Protein AF-A0A5S4ZMY2-F1 (afdb_monomer_lite)

Organism: NCBI:txid1121431

Sequence (71 aa):
MPLVTDNPTYKFTNLVLSKKGPFTLREISSDLKEKGLENNEKLIKESLRRLRDDGLVIEHGPFFSVAFGDY

Foldseek 3Di:
DPDPCPDLLNVLVCVQLPDLFKDALVRSLVVCVVVVHDRDSVVNVVSQVVCVVVVQWDDDPRIIDGNPNPD

Secondary structure (DSSP, 8-state):
---GGG-HHHHHHHHHHT-SS-B-HHHHHHHHHHTT----HHHHHHHHHHHHHTTSEEEETTEEEETT---

Radius of gyration: 11.94 Å; chains: 1; bounding box: 38×20×30 Å

pLDDT: mean 83.19, std 12.59, range [42.69, 92.62]

Structure (mmCIF, N/CA/C/O backbone):
data_AF-A0A5S4ZMY2-F1
#
_entry.id   AF-A0A5S4ZMY2-F1
#
loop_
_atom_site.group_PDB
_atom_site.id
_atom_site.type_symbol
_atom_site.label_atom_id
_atom_site.label_alt_id
_atom_site.label_comp_id
_atom_site.label_asym_id
_atom_site.label_entity_id
_atom_site.label_seq_id
_atom_site.pdbx_PDB_ins_code
_atom_site.Cartn_x
_atom_site.Cartn_y
_atom_site.Cartn_z
_atom_site.occupancy
_atom_site.B_iso_or_equiv
_atom_site.auth_seq_id
_atom_site.auth_comp_id
_atom_site.auth_asym_id
_atom_site.auth_atom_id
_atom_site.pdbx_PDB_model_num
ATOM 1 N N . MET A 1 1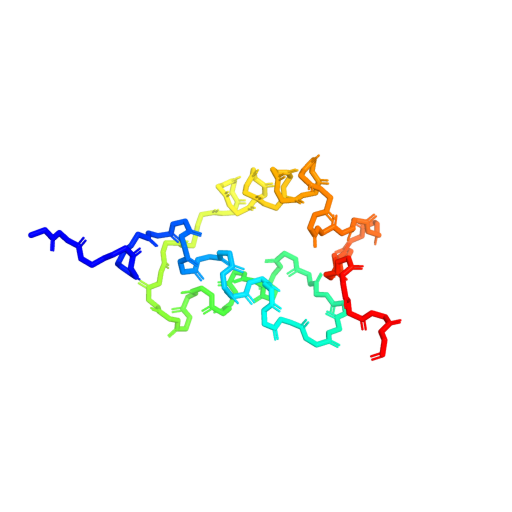 ? -26.525 5.655 7.451 1.00 46.47 1 MET A N 1
ATOM 2 C CA . MET A 1 1 ? -25.590 4.977 6.529 1.00 46.47 1 MET A CA 1
ATOM 3 C C . MET A 1 1 ? -24.192 5.429 6.910 1.00 46.47 1 MET A C 1
ATOM 5 O O . MET A 1 1 ? -24.012 6.640 6.983 1.00 46.47 1 MET A O 1
ATOM 9 N N . PRO A 1 2 ? -23.248 4.535 7.244 1.00 49.03 2 PRO A N 1
ATOM 10 C CA . PRO A 1 2 ? -21.875 4.964 7.476 1.00 49.03 2 PRO A CA 1
ATOM 11 C C . PRO A 1 2 ? -21.348 5.585 6.180 1.00 49.03 2 PRO A C 1
ATOM 13 O O . PRO A 1 2 ? -21.549 5.032 5.097 1.00 49.03 2 PRO A O 1
ATOM 16 N N . LEU A 1 3 ? -20.747 6.768 6.284 1.00 54.06 3 LEU A N 1
ATOM 17 C CA . LEU A 1 3 ? -20.092 7.406 5.151 1.00 54.06 3 LEU A CA 1
ATOM 18 C C . LEU A 1 3 ? -19.020 6.441 4.634 1.00 54.06 3 LEU A C 1
ATOM 20 O O . LEU A 1 3 ? -18.228 5.916 5.413 1.00 54.06 3 LEU A O 1
ATOM 24 N N . VAL A 1 4 ? -18.983 6.203 3.321 1.00 57.09 4 VAL A N 1
ATOM 25 C CA . VAL A 1 4 ? -17.992 5.320 2.670 1.00 57.09 4 VAL A CA 1
ATOM 26 C C . VAL A 1 4 ? -16.553 5.709 3.058 1.00 57.09 4 VAL A C 1
ATOM 28 O O . VAL A 1 4 ? -15.664 4.861 3.114 1.00 57.09 4 VAL A O 1
ATOM 31 N N . THR A 1 5 ? -16.350 6.976 3.433 1.00 58.72 5 THR A N 1
ATOM 32 C CA . THR A 1 5 ? -15.093 7.549 3.925 1.00 58.72 5 THR A CA 1
ATOM 33 C C . THR A 1 5 ? -14.604 6.993 5.261 1.00 58.72 5 THR A C 1
ATOM 35 O O . THR A 1 5 ? -13.423 7.153 5.559 1.00 58.72 5 THR A O 1
ATOM 38 N N . ASP A 1 6 ? -15.456 6.349 6.065 1.00 61.78 6 ASP A N 1
ATOM 39 C CA . ASP A 1 6 ? -15.050 5.740 7.339 1.00 61.78 6 ASP A CA 1
ATOM 40 C C . ASP A 1 6 ? -14.532 4.306 7.213 1.00 61.78 6 ASP A C 1
ATOM 42 O O . ASP A 1 6 ? -13.999 3.760 8.180 1.00 61.78 6 ASP A O 1
ATOM 46 N N . ASN A 1 7 ? -14.606 3.712 6.020 1.00 76.00 7 ASN A N 1
ATOM 47 C CA . ASN A 1 7 ? -14.074 2.378 5.787 1.00 76.00 7 ASN A CA 1
ATOM 48 C C . ASN A 1 7 ? -12.523 2.380 5.875 1.00 76.00 7 ASN A C 1
ATOM 50 O O . ASN A 1 7 ? -11.872 3.131 5.139 1.00 76.00 7 ASN A O 1
ATOM 54 N N . PRO A 1 8 ? -11.905 1.528 6.719 1.00 75.75 8 PRO A N 1
ATOM 55 C CA . PRO A 1 8 ? -10.448 1.415 6.846 1.00 75.75 8 PRO A CA 1
ATOM 56 C C . PRO A 1 8 ? -9.732 1.147 5.518 1.00 75.75 8 PRO A C 1
ATOM 58 O O . PRO A 1 8 ? -8.682 1.730 5.251 1.00 75.75 8 PRO A O 1
ATOM 61 N N . THR A 1 9 ? -10.326 0.325 4.649 1.00 78.50 9 THR A N 1
ATOM 62 C CA . THR A 1 9 ? -9.775 0.010 3.323 1.00 78.50 9 THR A CA 1
ATOM 63 C C . THR A 1 9 ? -9.746 1.242 2.423 1.00 78.50 9 THR A C 1
ATOM 65 O O . THR A 1 9 ? -8.778 1.452 1.693 1.00 78.50 9 THR A O 1
ATOM 68 N N . TYR A 1 10 ? -10.768 2.096 2.504 1.00 81.88 10 TYR A N 1
ATOM 69 C CA . TYR A 1 10 ? -10.823 3.341 1.737 1.00 81.88 10 TYR A CA 1
ATOM 70 C C . TYR A 1 10 ? -9.759 4.338 2.216 1.00 81.88 10 TYR A C 1
ATOM 72 O O . TYR A 1 10 ? -9.036 4.915 1.403 1.00 81.88 10 TYR A O 1
ATOM 80 N N . LYS A 1 11 ? -9.596 4.485 3.539 1.00 83.44 11 LYS A N 1
ATOM 81 C CA . LYS A 1 11 ? -8.550 5.336 4.135 1.00 83.44 11 LYS A CA 1
ATOM 82 C C . LYS A 1 11 ? -7.144 4.859 3.752 1.00 83.44 11 LYS A C 1
ATOM 84 O O . LYS A 1 11 ? -6.311 5.683 3.385 1.00 83.44 11 LYS A O 1
ATOM 89 N N . PHE A 1 12 ? -6.907 3.546 3.779 1.00 86.62 12 PHE A N 1
ATOM 90 C CA . PHE A 1 12 ? -5.648 2.939 3.340 1.00 86.62 12 PHE A CA 1
ATOM 91 C C . PHE A 1 12 ? -5.374 3.195 1.855 1.00 86.62 12 PHE A C 1
ATOM 93 O O . PHE A 1 12 ? -4.298 3.658 1.490 1.00 86.62 12 PHE A O 1
ATOM 100 N N . THR A 1 13 ? -6.365 2.945 1.000 1.00 86.31 13 THR A N 1
ATOM 101 C CA . THR A 1 13 ? -6.218 3.116 -0.451 1.00 86.31 13 THR A CA 1
ATOM 10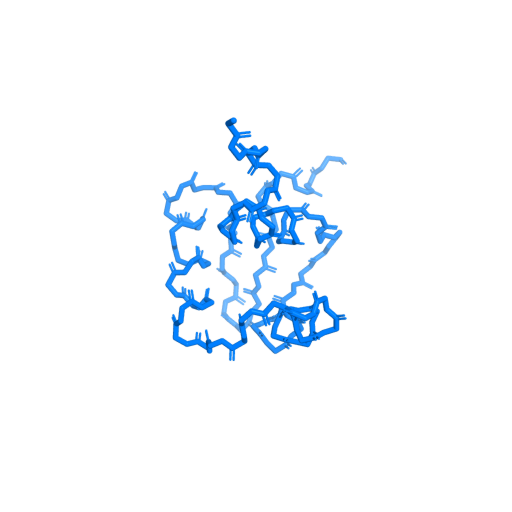2 C C . THR A 1 13 ? -5.922 4.573 -0.800 1.00 86.31 13 THR A C 1
ATOM 104 O O . THR A 1 13 ? -4.972 4.840 -1.527 1.00 86.31 13 THR A O 1
ATOM 107 N N . ASN A 1 14 ? -6.644 5.531 -0.208 1.00 88.00 14 ASN A N 1
ATOM 108 C CA . ASN A 1 14 ? -6.362 6.957 -0.400 1.00 88.00 14 ASN A CA 1
ATOM 109 C C . ASN A 1 14 ? -4.968 7.358 0.079 1.00 88.00 14 ASN A C 1
ATOM 111 O O . ASN A 1 14 ? -4.318 8.188 -0.550 1.00 88.00 14 ASN A O 1
ATOM 115 N N . LEU A 1 15 ? -4.498 6.780 1.185 1.00 89.44 15 LEU A N 1
ATOM 116 C CA . LEU A 1 15 ? -3.152 7.028 1.685 1.00 89.44 15 LEU A CA 1
ATOM 117 C C . LEU A 1 15 ? -2.097 6.580 0.676 1.00 89.44 15 LEU A C 1
ATOM 119 O O . LEU A 1 15 ? -1.213 7.365 0.340 1.00 89.44 15 LEU A O 1
ATOM 123 N N . VAL A 1 16 ? -2.234 5.360 0.155 1.00 89.88 16 VAL A N 1
ATOM 124 C CA . VAL A 1 16 ? -1.327 4.800 -0.852 1.00 89.88 16 VAL A CA 1
ATOM 125 C C . VAL A 1 16 ? -1.372 5.613 -2.147 1.00 89.88 16 VAL A C 1
ATOM 127 O O . VAL A 1 16 ? -0.329 6.031 -2.640 1.00 89.88 16 VAL A O 1
ATOM 130 N N . LEU A 1 17 ? -2.566 5.915 -2.662 1.00 87.56 17 LEU A N 1
ATOM 131 C CA . LEU A 1 17 ? -2.739 6.679 -3.904 1.00 87.56 17 LEU A CA 1
ATOM 132 C C . LEU A 1 17 ? -2.300 8.149 -3.785 1.00 87.56 17 LEU A C 1
ATOM 134 O O . LEU A 1 17 ? -2.021 8.785 -4.795 1.00 87.56 17 LEU A O 1
ATOM 138 N N . SER A 1 18 ? -2.209 8.698 -2.569 1.00 88.44 18 SER A N 1
ATOM 139 C CA . SER A 1 18 ? -1.708 10.063 -2.336 1.00 88.44 18 SER A CA 1
ATOM 140 C C . SER A 1 18 ? -0.180 10.190 -2.396 1.00 88.44 18 SER A C 1
ATOM 142 O O . SER A 1 18 ? 0.350 11.305 -2.340 1.00 88.44 18 SER A O 1
ATOM 144 N N . LYS A 1 19 ? 0.549 9.070 -2.490 1.00 88.50 19 LYS A N 1
ATOM 145 C CA . LYS A 1 19 ? 2.012 9.073 -2.561 1.00 88.50 19 LYS A CA 1
ATOM 146 C C . LYS A 1 19 ? 2.482 9.608 -3.912 1.00 88.50 19 LYS A C 1
ATOM 148 O O . LYS A 1 19 ? 2.120 9.095 -4.961 1.00 88.50 19 LYS A O 1
ATOM 153 N N . LYS A 1 20 ? 3.324 10.645 -3.867 1.00 83.81 20 LYS A N 1
ATOM 154 C CA . LYS A 1 20 ? 3.873 11.337 -5.049 1.00 83.81 20 LYS A CA 1
ATOM 155 C C . LYS A 1 20 ? 5.125 10.679 -5.642 1.00 83.81 20 LYS A C 1
ATOM 157 O O . LYS A 1 20 ? 5.668 11.183 -6.613 1.00 83.81 20 LYS A O 1
ATOM 162 N N . GLY A 1 21 ? 5.625 9.613 -5.030 1.00 87.00 21 GLY A N 1
ATOM 163 C CA . GLY A 1 21 ? 6.846 8.935 -5.448 1.00 87.00 21 GLY A CA 1
ATOM 164 C C . GLY A 1 21 ? 6.960 7.560 -4.799 1.00 87.00 21 GLY A C 1
ATOM 165 O O . GLY A 1 21 ? 6.035 7.163 -4.082 1.00 87.00 21 GLY A O 1
ATOM 166 N N . PRO A 1 22 ? 8.072 6.845 -5.037 1.00 90.12 22 PRO A N 1
ATOM 167 C CA . PRO A 1 22 ? 8.293 5.530 -4.461 1.00 90.12 22 PRO A CA 1
ATOM 168 C C . PRO A 1 22 ? 8.219 5.572 -2.934 1.00 90.12 22 PRO A C 1
ATOM 170 O O . PRO A 1 22 ? 8.751 6.486 -2.305 1.00 90.12 22 PRO A O 1
ATOM 173 N N . PHE A 1 23 ? 7.568 4.579 -2.345 1.00 92.25 23 PHE A N 1
ATOM 174 C CA . PHE A 1 23 ? 7.375 4.449 -0.908 1.00 92.25 23 PHE A CA 1
ATOM 175 C C . PHE A 1 23 ? 7.665 3.024 -0.446 1.00 92.25 23 PHE A C 1
ATOM 177 O O . PHE A 1 23 ? 7.555 2.049 -1.188 1.00 92.25 23 PHE A O 1
ATOM 184 N N . THR A 1 24 ? 8.035 2.891 0.816 1.00 92.62 24 THR A N 1
ATOM 185 C CA . THR A 1 24 ? 8.324 1.620 1.472 1.00 92.62 24 THR A CA 1
ATOM 186 C C . THR A 1 24 ? 7.179 1.204 2.382 1.00 92.62 24 THR A C 1
ATOM 188 O O . THR A 1 24 ? 6.357 2.007 2.827 1.00 92.62 24 THR A O 1
ATOM 191 N N . LEU A 1 25 ? 7.164 -0.078 2.739 1.00 90.12 25 LEU A N 1
ATOM 192 C CA . LEU A 1 25 ? 6.196 -0.611 3.694 1.00 90.12 25 LEU A CA 1
ATOM 193 C C . LEU A 1 25 ? 6.315 0.073 5.071 1.00 90.12 25 LEU A C 1
ATOM 195 O O . LEU A 1 25 ? 5.309 0.324 5.727 1.00 90.12 25 LEU A O 1
ATOM 199 N N . ARG A 1 26 ? 7.539 0.456 5.468 1.00 90.12 26 ARG A N 1
ATOM 200 C CA . ARG A 1 26 ? 7.798 1.212 6.704 1.00 90.12 26 ARG A CA 1
ATOM 201 C C . ARG A 1 26 ? 7.187 2.607 6.676 1.00 90.12 26 ARG A C 1
ATOM 203 O O . ARG A 1 26 ? 6.621 3.023 7.680 1.00 90.12 26 ARG A O 1
ATOM 210 N N . GLU A 1 27 ? 7.294 3.313 5.553 1.00 91.25 27 GLU A N 1
ATOM 211 C CA . GLU A 1 27 ? 6.690 4.642 5.406 1.00 91.25 27 GLU A CA 1
ATOM 212 C C . GLU A 1 27 ? 5.168 4.565 5.522 1.00 91.25 27 GLU A C 1
ATOM 214 O O . GLU A 1 27 ? 4.591 5.303 6.314 1.00 91.25 27 GLU A O 1
ATOM 219 N N . ILE A 1 28 ? 4.538 3.594 4.851 1.00 91.31 28 ILE A N 1
ATOM 220 C CA . ILE A 1 28 ? 3.090 3.357 4.964 1.00 91.31 28 ILE A CA 1
ATOM 221 C C . ILE A 1 28 ? 2.687 3.049 6.410 1.00 91.31 28 ILE A C 1
ATOM 223 O O . ILE A 1 28 ? 1.715 3.611 6.915 1.00 91.31 28 ILE A O 1
ATOM 227 N N . SER A 1 29 ? 3.442 2.197 7.107 1.00 90.19 29 SER A N 1
ATOM 228 C CA . SER A 1 29 ? 3.207 1.909 8.526 1.00 90.19 29 SER A CA 1
ATOM 229 C C . SER A 1 29 ? 3.313 3.151 9.415 1.00 90.19 29 SER A C 1
ATOM 231 O O . SER A 1 29 ? 2.492 3.320 10.321 1.00 90.19 29 SER A O 1
ATOM 233 N N . SER A 1 30 ? 4.292 4.027 9.169 1.00 90.38 30 SER A N 1
ATOM 234 C CA . SER A 1 30 ? 4.413 5.300 9.889 1.00 90.38 30 SER A CA 1
ATOM 235 C C . SER A 1 30 ? 3.214 6.210 9.627 1.00 90.38 30 SER A C 1
ATOM 237 O O . SER A 1 30 ? 2.598 6.669 10.588 1.00 90.38 30 SER A O 1
ATOM 239 N N . ASP A 1 31 ? 2.807 6.398 8.368 1.00 89.81 31 ASP A N 1
ATOM 240 C CA . ASP A 1 31 ? 1.673 7.274 8.043 1.00 89.81 31 ASP A CA 1
ATOM 241 C C . ASP A 1 31 ? 0.348 6.759 8.631 1.00 89.81 31 ASP A C 1
ATOM 243 O O . ASP A 1 31 ? -0.509 7.538 9.058 1.00 89.81 31 ASP A O 1
ATOM 247 N N . LEU A 1 32 ? 0.152 5.434 8.647 1.00 88.81 32 LEU A N 1
ATOM 248 C CA . LEU A 1 32 ? -1.028 4.812 9.251 1.00 88.81 32 LEU A CA 1
ATOM 249 C C . LEU A 1 32 ? -1.063 5.063 10.757 1.00 88.81 32 LEU A C 1
ATOM 251 O O . LEU A 1 32 ? -2.115 5.416 11.293 1.00 88.81 32 LEU A O 1
ATOM 255 N N . LYS A 1 33 ? 0.089 4.950 11.426 1.00 88.56 33 LYS A N 1
ATOM 256 C CA . LYS A 1 33 ? 0.217 5.241 12.855 1.00 88.56 33 LYS A CA 1
ATOM 257 C C . LYS A 1 33 ? -0.062 6.715 13.161 1.00 88.56 33 LYS A C 1
ATOM 259 O O . LYS A 1 33 ? -0.788 6.996 14.111 1.00 88.56 33 LYS A O 1
ATOM 264 N N . GLU A 1 34 ? 0.448 7.642 12.349 1.00 88.19 34 GLU A N 1
ATOM 265 C CA . GLU A 1 34 ? 0.180 9.084 12.489 1.00 88.19 34 GLU A CA 1
ATOM 266 C C . GLU A 1 34 ? -1.306 9.429 12.331 1.00 88.19 34 GLU A C 1
ATOM 268 O O . GLU A 1 34 ? -1.812 10.343 12.980 1.00 88.19 34 GLU A O 1
ATOM 273 N N . LYS A 1 35 ? -2.032 8.667 11.507 1.00 84.06 35 LYS A N 1
ATOM 274 C CA . LYS A 1 35 ? -3.476 8.838 11.285 1.00 84.06 35 LYS A CA 1
ATOM 275 C C . LYS A 1 35 ? -4.354 8.062 12.271 1.00 84.06 35 LYS A C 1
ATOM 277 O O . LYS A 1 35 ? -5.574 8.076 12.116 1.00 84.06 35 LYS A O 1
ATOM 282 N N . GLY A 1 36 ? -3.763 7.381 13.257 1.00 83.88 36 GLY A N 1
ATOM 283 C CA . GLY A 1 36 ? -4.496 6.560 14.225 1.00 83.88 36 GLY A CA 1
ATOM 284 C C . GLY A 1 36 ? -5.203 5.354 13.595 1.00 83.88 36 GLY A C 1
ATOM 285 O O . GLY A 1 36 ? -6.223 4.901 14.112 1.00 83.88 36 GLY A O 1
ATOM 286 N N . LEU A 1 37 ? -4.700 4.865 12.459 1.00 81.06 37 LEU A N 1
ATOM 287 C CA . LEU A 1 37 ? -5.220 3.692 11.760 1.00 81.06 37 LEU A CA 1
ATOM 288 C C . LEU A 1 37 ? -4.497 2.422 12.215 1.00 81.06 37 LEU A C 1
ATOM 290 O O . LEU A 1 37 ? -3.400 2.465 12.774 1.00 81.06 37 LEU A O 1
ATOM 294 N N . GLU A 1 38 ? -5.123 1.274 11.965 1.00 80.25 38 GLU A N 1
ATOM 295 C CA . GLU A 1 38 ? -4.559 -0.021 12.332 1.00 80.25 38 GLU A CA 1
ATOM 296 C C . GLU A 1 38 ? -3.235 -0.267 11.595 1.00 80.25 38 GLU A C 1
ATOM 298 O O . GLU A 1 38 ? -3.183 -0.350 10.368 1.00 80.25 38 GLU A O 1
ATOM 303 N N . ASN A 1 39 ? -2.151 -0.386 12.363 1.00 81.38 39 ASN A N 1
ATOM 304 C CA . ASN A 1 39 ? -0.809 -0.628 11.848 1.00 81.38 39 ASN A CA 1
ATOM 305 C C . ASN A 1 39 ? -0.426 -2.101 12.036 1.00 81.38 39 ASN A C 1
ATOM 307 O O . ASN A 1 39 ? 0.362 -2.449 12.917 1.00 81.38 39 ASN A O 1
ATOM 311 N N . ASN A 1 40 ? -1.024 -2.970 11.222 1.00 86.75 40 ASN A N 1
ATOM 312 C CA . ASN A 1 40 ? -0.688 -4.388 11.164 1.00 86.75 40 ASN A CA 1
ATOM 313 C C . ASN A 1 40 ? 0.066 -4.680 9.864 1.00 86.75 40 ASN A C 1
ATOM 315 O O . ASN A 1 40 ? -0.520 -4.685 8.783 1.00 86.75 40 ASN A O 1
ATOM 319 N N . GLU A 1 41 ? 1.366 -4.946 9.976 1.00 85.25 41 GLU A N 1
ATOM 320 C CA . GLU A 1 41 ? 2.262 -5.147 8.832 1.00 85.25 41 GLU A CA 1
ATOM 321 C C . GLU A 1 41 ? 1.757 -6.222 7.857 1.00 85.25 41 GLU A C 1
ATOM 323 O O . GLU A 1 41 ? 1.829 -6.049 6.638 1.00 85.25 41 GLU A O 1
ATOM 328 N N . LYS A 1 42 ? 1.173 -7.310 8.379 1.00 87.69 42 LYS A N 1
ATOM 329 C CA . LYS A 1 42 ? 0.622 -8.390 7.553 1.00 87.69 42 LYS A CA 1
ATOM 330 C C . LYS A 1 42 ? -0.560 -7.901 6.713 1.00 87.69 42 LYS A C 1
ATOM 332 O O . LYS A 1 42 ? -0.595 -8.166 5.513 1.00 87.69 42 LYS A O 1
ATOM 337 N N . LEU A 1 43 ? -1.481 -7.149 7.319 1.00 87.12 43 LEU A N 1
ATOM 338 C CA . LEU A 1 43 ? -2.645 -6.586 6.624 1.00 87.12 43 LEU A CA 1
ATOM 339 C C . LEU A 1 43 ? -2.246 -5.509 5.613 1.00 87.12 43 LEU A C 1
ATOM 341 O O . LEU A 1 43 ? -2.818 -5.446 4.524 1.00 87.12 43 LEU A O 1
ATOM 345 N N . ILE A 1 44 ? -1.244 -4.690 5.941 1.00 89.25 44 ILE A N 1
ATOM 346 C CA . ILE A 1 44 ? -0.683 -3.687 5.027 1.00 89.25 44 ILE A CA 1
ATOM 347 C C . ILE A 1 44 ? -0.112 -4.380 3.793 1.00 89.25 44 ILE A C 1
ATOM 349 O O . ILE A 1 44 ? -0.431 -4.002 2.667 1.00 89.25 44 ILE A O 1
ATOM 353 N N . LYS A 1 45 ? 0.684 -5.435 3.993 1.00 89.75 45 LYS A N 1
ATOM 354 C CA . LYS A 1 45 ? 1.291 -6.194 2.897 1.00 89.75 45 LYS A CA 1
ATOM 355 C C . LYS A 1 45 ? 0.243 -6.880 2.022 1.00 89.75 45 LYS A C 1
ATOM 357 O O . LYS A 1 45 ? 0.349 -6.834 0.799 1.00 89.75 45 LYS A O 1
ATOM 362 N N . GLU A 1 46 ? -0.778 -7.487 2.624 1.00 90.62 46 GLU A N 1
ATOM 363 C CA . GLU A 1 46 ? -1.900 -8.080 1.883 1.00 90.62 46 GLU A CA 1
ATOM 364 C C . GLU A 1 46 ? -2.687 -7.026 1.094 1.00 90.62 46 GLU A C 1
ATOM 366 O O . GLU A 1 46 ? -3.056 -7.269 -0.054 1.00 90.62 46 GLU A O 1
ATOM 371 N N . SER A 1 47 ? -2.893 -5.840 1.669 1.00 90.25 47 SER A N 1
ATOM 372 C CA . SER A 1 47 ? -3.589 -4.736 1.000 1.00 90.25 47 SER A CA 1
ATOM 373 C C . SER A 1 47 ? -2.774 -4.172 -0.164 1.00 90.25 47 SER A C 1
ATOM 375 O O . SER A 1 47 ? -3.316 -4.010 -1.253 1.00 90.25 47 SER A O 1
ATOM 377 N N . LEU A 1 48 ? -1.466 -3.950 0.012 1.00 90.19 48 LEU A N 1
ATOM 378 C CA . LEU A 1 48 ? -0.563 -3.549 -1.077 1.00 90.19 48 LEU A CA 1
ATOM 379 C C . LEU A 1 48 ? -0.529 -4.591 -2.194 1.00 90.19 48 LEU A C 1
ATOM 381 O O . LEU A 1 48 ? -0.541 -4.230 -3.366 1.00 90.19 48 LEU A O 1
ATOM 385 N N . ARG A 1 49 ? -0.539 -5.882 -1.840 1.00 90.69 49 ARG A N 1
ATOM 386 C CA . ARG A 1 49 ? -0.590 -6.965 -2.822 1.00 90.69 49 ARG A CA 1
ATOM 387 C C . ARG A 1 49 ? -1.874 -6.924 -3.647 1.00 90.69 49 ARG A C 1
ATOM 389 O O . ARG A 1 49 ? -1.786 -7.060 -4.857 1.00 90.69 49 ARG A O 1
ATOM 396 N N . ARG A 1 50 ? -3.035 -6.684 -3.025 1.00 91.06 50 ARG A N 1
ATOM 397 C CA . ARG A 1 50 ? -4.301 -6.503 -3.759 1.00 91.06 50 ARG A CA 1
ATOM 398 C C . ARG A 1 50 ? -4.248 -5.294 -4.684 1.00 91.06 50 ARG A C 1
ATOM 400 O O . ARG A 1 50 ? -4.529 -5.441 -5.859 1.00 91.06 50 ARG A O 1
ATOM 407 N N . LEU A 1 51 ? -3.790 -4.141 -4.188 1.00 90.75 51 LEU A N 1
ATOM 408 C CA . LEU A 1 51 ? -3.639 -2.939 -5.018 1.00 90.75 51 LEU A CA 1
ATOM 409 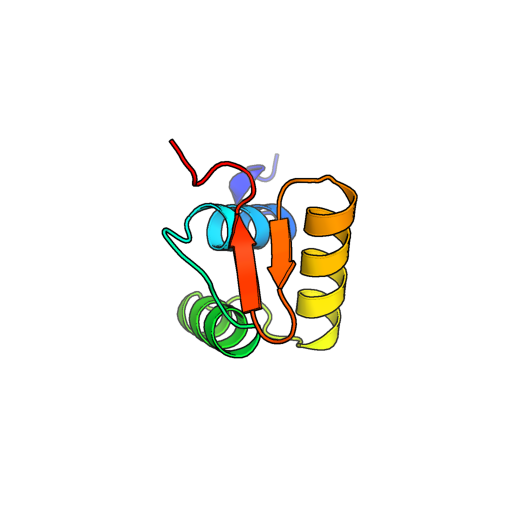C C . LEU A 1 51 ? -2.689 -3.169 -6.201 1.00 90.75 51 LEU A C 1
ATOM 411 O O . LEU A 1 51 ? -2.896 -2.612 -7.274 1.00 90.75 51 LEU A O 1
ATOM 415 N N . ARG A 1 52 ? -1.654 -3.991 -6.018 1.00 91.50 52 ARG A N 1
ATOM 416 C CA . ARG A 1 52 ? -0.753 -4.406 -7.095 1.00 91.50 52 ARG A CA 1
ATOM 417 C C . ARG A 1 52 ? -1.433 -5.341 -8.088 1.00 91.50 52 ARG A C 1
ATOM 419 O O . ARG A 1 52 ? -1.300 -5.142 -9.289 1.00 91.50 52 ARG A O 1
ATOM 426 N N . ASP A 1 53 ? -2.152 -6.343 -7.596 1.00 92.00 53 ASP A N 1
ATOM 427 C CA . ASP A 1 53 ? -2.890 -7.290 -8.435 1.00 92.00 53 ASP A CA 1
ATOM 428 C C . ASP A 1 53 ? -4.015 -6.573 -9.228 1.00 92.00 53 ASP A C 1
ATOM 430 O O . ASP A 1 53 ? -4.295 -6.948 -10.363 1.00 92.00 53 ASP A O 1
ATOM 434 N N . ASP A 1 54 ? -4.565 -5.479 -8.6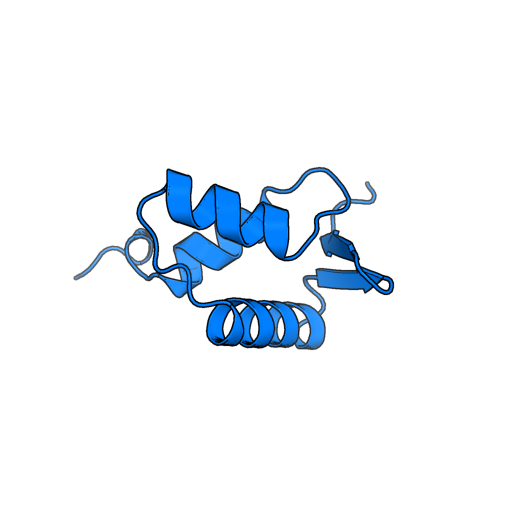85 1.00 89.62 54 ASP A N 1
ATOM 435 C CA . ASP A 1 54 ? -5.518 -4.568 -9.342 1.00 89.62 54 ASP A CA 1
ATOM 436 C C . ASP A 1 54 ? -4.845 -3.555 -10.299 1.00 89.62 54 ASP A C 1
ATOM 438 O O . ASP A 1 54 ? -5.521 -2.747 -10.937 1.00 89.62 54 ASP A O 1
ATOM 442 N N . GLY A 1 55 ? -3.511 -3.557 -10.395 1.00 88.62 55 GLY A N 1
ATOM 443 C CA . GLY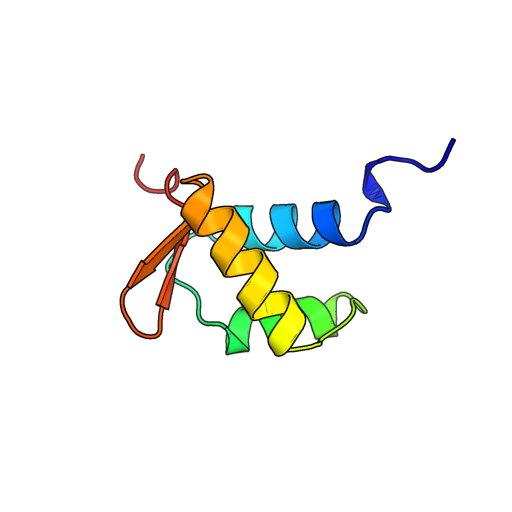 A 1 55 ? -2.743 -2.658 -11.263 1.00 88.62 55 GLY A CA 1
ATOM 444 C C . GLY A 1 55 ? -2.651 -1.208 -10.776 1.00 88.62 55 GLY A C 1
ATOM 445 O O . GLY A 1 55 ? -2.258 -0.336 -11.545 1.00 88.62 55 GLY A O 1
ATOM 446 N N . LEU A 1 56 ? -3.001 -0.927 -9.517 1.00 89.75 56 LEU A N 1
ATOM 447 C CA . LEU A 1 56 ? -2.944 0.415 -8.921 1.00 89.75 56 LEU A CA 1
ATOM 448 C C . LEU A 1 56 ? -1.557 0.759 -8.361 1.00 89.75 56 LEU A C 1
ATOM 450 O O . LEU A 1 56 ? -1.193 1.932 -8.258 1.00 89.75 56 LEU A O 1
ATOM 454 N N . VAL A 1 57 ? -0.790 -0.260 -7.973 1.00 92.12 57 VAL A N 1
ATOM 455 C CA . VAL A 1 57 ? 0.548 -0.133 -7.383 1.00 92.12 57 VAL A CA 1
ATOM 456 C C . VAL A 1 57 ? 1.518 -1.059 -8.109 1.00 92.12 57 VAL A C 1
ATOM 458 O O . VAL A 1 57 ? 1.169 -2.172 -8.487 1.00 92.12 57 VAL A O 1
ATOM 461 N N . ILE A 1 58 ? 2.760 -0.621 -8.267 1.00 91.0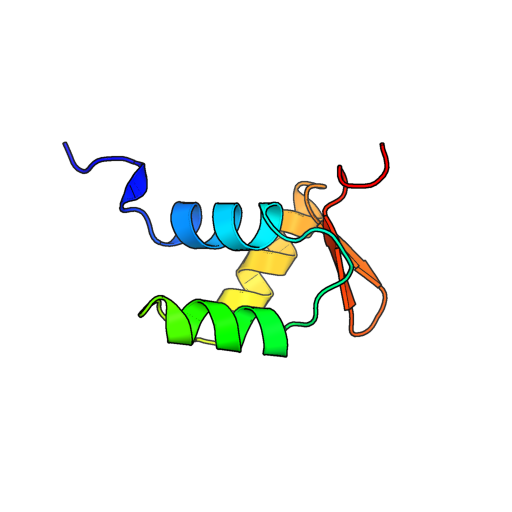6 58 ILE A N 1
ATOM 462 C CA . ILE A 1 58 ? 3.852 -1.408 -8.837 1.00 91.06 58 ILE A CA 1
ATOM 463 C C . ILE A 1 58 ? 4.871 -1.676 -7.730 1.00 91.06 58 ILE A C 1
ATOM 465 O O . ILE A 1 58 ? 5.240 -0.771 -6.985 1.00 91.06 58 ILE A O 1
ATOM 469 N N . GLU A 1 59 ? 5.307 -2.926 -7.598 1.00 90.62 59 GLU A N 1
ATOM 470 C CA . GLU A 1 59 ? 6.316 -3.352 -6.623 1.00 90.62 59 GLU A CA 1
ATOM 471 C C . GLU A 1 59 ? 7.700 -3.406 -7.291 1.00 90.62 59 GLU A C 1
ATOM 473 O O . GLU A 1 59 ? 7.909 -4.127 -8.266 1.00 90.62 59 GLU A O 1
ATOM 478 N N . HIS A 1 60 ? 8.653 -2.650 -6.749 1.00 87.94 60 HIS A N 1
ATOM 479 C CA . HIS A 1 60 ? 10.043 -2.551 -7.193 1.00 87.94 60 HIS A CA 1
ATOM 480 C C . HIS A 1 60 ? 10.982 -3.012 -6.071 1.00 87.94 60 HIS A C 1
ATOM 482 O O . HIS A 1 60 ? 11.600 -2.203 -5.375 1.00 87.94 60 HIS A O 1
ATOM 488 N N . GLY A 1 61 ? 11.090 -4.327 -5.863 1.00 86.62 61 GLY A N 1
ATOM 489 C CA . GLY A 1 61 ? 11.920 -4.886 -4.793 1.00 86.62 61 GLY A CA 1
ATOM 490 C C . GLY A 1 61 ? 11.458 -4.392 -3.411 1.00 86.62 61 GLY A C 1
ATOM 491 O O . GLY A 1 61 ? 10.364 -4.759 -2.996 1.00 86.62 61 GLY A O 1
ATOM 492 N N . PRO A 1 62 ? 12.250 -3.586 -2.674 1.00 87.25 62 PRO A N 1
ATOM 493 C CA . PRO A 1 62 ? 11.835 -3.059 -1.371 1.00 87.25 62 PRO A CA 1
ATOM 494 C C . PRO A 1 62 ? 10.897 -1.836 -1.444 1.00 87.25 62 PRO A C 1
ATOM 496 O O . PRO A 1 62 ? 10.451 -1.363 -0.396 1.00 87.25 62 PRO A O 1
ATOM 499 N N . PHE A 1 63 ? 10.611 -1.317 -2.642 1.00 89.75 63 PHE A N 1
ATOM 500 C CA . PHE A 1 63 ? 9.801 -0.116 -2.860 1.00 89.75 63 PHE A CA 1
ATOM 501 C C . PHE A 1 63 ? 8.496 -0.422 -3.595 1.00 89.75 63 PHE A C 1
ATOM 503 O O . PHE A 1 63 ? 8.374 -1.423 -4.297 1.00 89.75 63 PHE A O 1
ATOM 510 N N . PHE A 1 64 ? 7.541 0.490 -3.475 1.00 91.25 64 PHE A N 1
ATOM 511 C CA . PHE A 1 64 ? 6.266 0.497 -4.174 1.00 91.25 64 PHE A CA 1
ATOM 512 C C . PHE A 1 64 ? 6.045 1.867 -4.816 1.00 91.25 64 PHE A C 1
ATOM 514 O O . PHE A 1 64 ? 6.439 2.876 -4.240 1.00 91.25 64 PHE A O 1
ATOM 521 N N . SER A 1 65 ? 5.382 1.916 -5.965 1.00 90.56 65 SER A N 1
ATOM 522 C CA . SER A 1 65 ? 5.009 3.159 -6.653 1.00 90.56 65 SER A CA 1
ATOM 523 C C . SER A 1 65 ? 3.550 3.094 -7.089 1.00 90.56 65 SER A C 1
ATOM 525 O O . SER A 1 65 ? 3.038 2.015 -7.373 1.00 90.56 65 SER A O 1
ATOM 527 N N . VAL A 1 66 ? 2.863 4.233 -7.160 1.00 91.56 66 VAL A N 1
ATOM 528 C CA . VAL A 1 66 ? 1.502 4.289 -7.720 1.00 91.56 66 VAL A CA 1
ATOM 529 C C . VAL A 1 66 ? 1.593 4.192 -9.243 1.00 91.56 66 VAL A C 1
ATOM 531 O O . VAL A 1 66 ? 2.348 4.940 -9.857 1.00 91.56 66 VAL A O 1
ATOM 534 N N . ALA A 1 67 ? 0.813 3.301 -9.859 1.00 85.75 67 ALA A N 1
ATOM 535 C CA . ALA A 1 67 ? 0.885 3.020 -11.298 1.00 85.75 67 ALA A CA 1
ATOM 536 C C . ALA A 1 67 ? 0.503 4.216 -12.194 1.00 85.75 67 ALA A C 1
ATOM 538 O O . ALA A 1 67 ? 0.867 4.257 -13.363 1.00 85.75 67 ALA A O 1
ATOM 539 N N . PHE A 1 68 ? -0.222 5.195 -11.647 1.00 73.94 68 PHE A N 1
ATOM 540 C CA . PHE A 1 68 ? -0.724 6.367 -12.375 1.00 73.94 68 PHE A CA 1
ATOM 541 C C . PHE A 1 68 ? 0.100 7.644 -12.141 1.00 73.94 68 PHE A C 1
ATOM 543 O O . PHE A 1 68 ? -0.319 8.715 -12.567 1.00 73.94 68 PHE A O 1
ATOM 550 N N . GLY A 1 69 ? 1.235 7.555 -11.437 1.00 57.06 69 GLY A N 1
ATOM 551 C CA . GLY A 1 69 ? 2.057 8.709 -11.048 1.00 57.06 69 GLY A CA 1
ATOM 552 C C . GLY A 1 69 ? 3.050 9.221 -12.101 1.00 57.06 69 GLY A C 1
ATOM 553 O O . GLY A 1 69 ? 3.809 10.128 -11.782 1.00 57.06 69 GLY A O 1
ATOM 554 N N . ASP A 1 70 ? 3.061 8.657 -13.313 1.00 44.66 70 ASP A N 1
ATOM 555 C CA . ASP A 1 70 ? 4.027 8.950 -14.392 1.00 44.66 70 ASP A CA 1
ATOM 556 C C . ASP A 1 70 ? 3.463 9.871 -15.509 1.00 44.66 70 ASP A C 1
ATOM 558 O O . ASP A 1 70 ? 3.731 9.658 -16.692 1.00 44.66 70 ASP A O 1
ATOM 562 N N . TYR A 1 71 ? 2.675 10.900 -15.162 1.00 42.69 71 TYR A N 1
ATOM 563 C CA . TYR A 1 71 ? 2.217 11.935 -16.115 1.00 42.69 71 TYR A CA 1
ATOM 564 C C . TYR A 1 71 ? 2.578 13.354 -15.678 1.00 42.69 71 TYR A C 1
ATOM 566 O O . TYR A 1 71 ? 2.311 13.702 -14.504 1.00 42.69 71 TYR A O 1
#